Protein AF-A0A3E2YJX5-F1 (afdb_monomer)

Mean predicted aligned e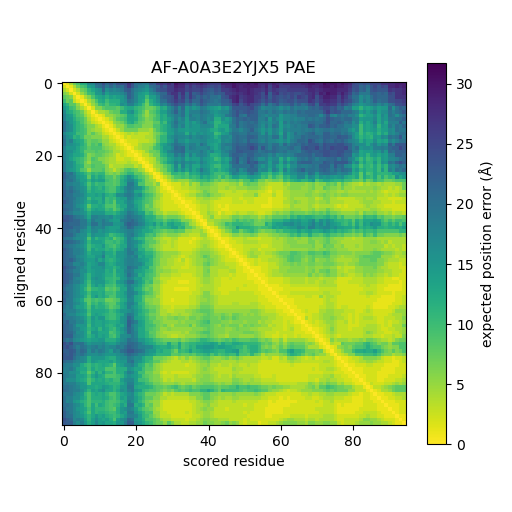rror: 9.81 Å

Foldseek 3Di:
DPPCQADQVDQQAAWDQDPNGTHHDPDPDDAQFKWARDPGYDDIGGDPDPPDARMKHFHDKAFPDPDCPPPDVVSPFDDWDATVVVTMITGIHHD

Sequence (95 aa):
MDYSQGECADPDSAYITEAGYRLCLELHLVRYYCYKFPKGSGWVVGATKCKAKGTVHIIDIVPGASNGNRCTRDRRWNRWYRFTNPTVVYCVMKY

Secondary structure (DSSP, 8-state):
--TTTT--SSTTS-EEEETTEEEEP---PPTT-EEE--SSSS--EE-SSTT-TT-EEEEEEEET-SSGGGS-GGGT--EEEEEETTEEEEEEEE-

pLDDT: mean 70.58, std 16.6, range [31.78, 90.19]

Radius of gyration: 13.58 Å; Cα contacts (8 Å, |Δi|>4): 201; chains: 1; bounding box: 44×19×37 Å

Solvent-accessible surface area (backbone atoms only — not comparable to full-atom values): 5718 Å² total; per-residue (Å²): 132,79,90,64,85,50,62,59,88,43,84,75,48,53,52,45,78,55,99,88,41,49,46,61,52,73,76,85,76,55,72,80,40,29,27,29,65,47,92,58,83,48,65,73,38,80,40,98,53,71,78,38,81,61,22,34,33,30,70,37,77,39,76,74,34,92,54,62,85,80,41,64,69,92,76,66,56,76,45,63,48,63,41,75,58,63,41,25,19,40,23,18,38,71,63

Structure (mmCIF, N/CA/C/O backbone):
data_AF-A0A3E2YJX5-F1
#
_entry.id   AF-A0A3E2YJX5-F1
#
loop_
_atom_site.group_PDB
_atom_site.id
_atom_site.type_symbol
_atom_site.label_atom_id
_atom_site.label_alt_id
_atom_site.label_comp_id
_atom_site.label_asym_id
_atom_site.label_entity_id
_atom_site.label_seq_id
_atom_site.pdbx_PDB_ins_code
_atom_site.Cartn_x
_atom_site.Cartn_y
_atom_site.Cartn_z
_atom_site.occupancy
_atom_site.B_iso_or_equiv
_atom_site.auth_seq_id
_atom_site.auth_comp_id
_atom_site.auth_asym_id
_atom_site.auth_atom_id
_atom_site.pdbx_PDB_model_num
ATOM 1 N N . MET A 1 1 ? 29.336 3.558 6.776 1.00 33.59 1 MET A N 1
ATOM 2 C CA . MET A 1 1 ? 28.108 3.412 7.579 1.00 33.59 1 MET A CA 1
ATOM 3 C C . MET A 1 1 ? 27.036 4.182 6.839 1.00 33.59 1 MET A C 1
ATOM 5 O O . MET A 1 1 ? 27.171 5.389 6.695 1.00 33.59 1 MET A O 1
ATOM 9 N N . ASP A 1 2 ? 26.097 3.469 6.228 1.00 31.78 2 ASP A N 1
ATOM 10 C CA . ASP A 1 2 ? 25.035 4.049 5.405 1.00 31.78 2 ASP A CA 1
ATOM 11 C C . ASP A 1 2 ? 24.025 4.746 6.332 1.00 31.78 2 ASP A C 1
ATOM 13 O O . ASP A 1 2 ? 23.319 4.092 7.095 1.00 31.78 2 ASP A O 1
ATOM 17 N N . TYR A 1 3 ? 24.001 6.082 6.326 1.00 34.28 3 TYR A N 1
ATOM 18 C CA . TYR A 1 3 ? 23.171 6.920 7.211 1.00 34.28 3 TYR A CA 1
ATOM 19 C C . TYR A 1 3 ? 21.674 6.926 6.839 1.00 34.28 3 TYR A C 1
ATOM 21 O O . TYR A 1 3 ? 20.916 7.776 7.292 1.00 34.28 3 TYR A O 1
ATOM 29 N N . SER A 1 4 ? 21.234 5.978 6.017 1.00 43.66 4 SER A N 1
ATOM 30 C CA . SER A 1 4 ? 19.867 5.864 5.505 1.00 43.66 4 SER A CA 1
ATOM 31 C C . SER A 1 4 ? 18.996 4.871 6.306 1.00 43.66 4 SER A C 1
ATOM 33 O O . SER A 1 4 ? 17.807 4.709 6.024 1.00 43.66 4 SER A O 1
ATOM 35 N N . GLN A 1 5 ? 19.542 4.245 7.359 1.00 39.78 5 GLN A N 1
ATOM 36 C CA . GLN A 1 5 ? 18.798 3.433 8.335 1.00 39.78 5 GLN A CA 1
ATOM 37 C C . GLN A 1 5 ? 17.972 4.314 9.291 1.00 39.78 5 GLN A C 1
ATOM 39 O O . GLN A 1 5 ? 18.370 4.577 10.422 1.00 39.78 5 GLN A O 1
ATOM 44 N N . GLY A 1 6 ? 16.804 4.783 8.858 1.00 41.62 6 GLY A N 1
ATOM 45 C CA . GLY A 1 6 ? 15.861 5.466 9.757 1.00 41.62 6 GLY A CA 1
ATOM 46 C C . GLY A 1 6 ? 14.819 6.317 9.049 1.00 41.62 6 GLY A C 1
ATOM 47 O O . GLY A 1 6 ? 13.742 6.569 9.590 1.00 41.62 6 GLY A O 1
ATOM 48 N N . GLU A 1 7 ? 15.088 6.701 7.808 1.00 46.16 7 GLU A N 1
ATOM 49 C CA . GLU A 1 7 ? 14.112 7.387 6.983 1.00 46.16 7 GLU A CA 1
ATOM 50 C C . GLU A 1 7 ? 13.403 6.348 6.124 1.00 46.16 7 GLU A C 1
ATOM 52 O O . GLU A 1 7 ? 13.856 5.971 5.042 1.00 46.16 7 GLU A O 1
ATOM 57 N N . CYS A 1 8 ? 12.246 5.872 6.590 1.00 51.94 8 CYS A N 1
ATOM 58 C CA . CYS A 1 8 ? 11.258 5.421 5.621 1.00 51.94 8 CYS A CA 1
ATOM 59 C C . CYS A 1 8 ? 10.974 6.653 4.750 1.00 51.94 8 CYS A C 1
ATOM 61 O O . CYS A 1 8 ? 10.316 7.586 5.201 1.00 51.94 8 CYS A O 1
ATOM 63 N N . ALA A 1 9 ? 11.568 6.691 3.553 1.00 49.31 9 ALA A N 1
ATOM 64 C CA . ALA A 1 9 ? 11.630 7.869 2.683 1.00 49.31 9 ALA A CA 1
ATOM 65 C C . ALA A 1 9 ? 10.246 8.415 2.280 1.00 49.31 9 ALA A C 1
ATOM 67 O O . ALA A 1 9 ? 10.137 9.509 1.734 1.00 49.31 9 ALA A O 1
ATOM 68 N N . ASP A 1 10 ? 9.193 7.646 2.553 1.00 50.12 10 ASP A N 1
ATOM 69 C CA . ASP A 1 10 ? 7.810 8.088 2.525 1.00 50.12 10 ASP A CA 1
ATOM 70 C C . ASP A 1 10 ? 7.299 8.260 3.977 1.00 50.12 10 ASP A C 1
ATOM 72 O O . ASP A 1 10 ? 7.197 7.266 4.713 1.00 50.12 10 ASP A O 1
ATOM 76 N N . PRO A 1 11 ? 6.968 9.492 4.413 1.00 52.56 11 PRO A N 1
ATOM 77 C CA . PRO A 1 11 ? 6.475 9.752 5.764 1.00 52.56 11 PRO A CA 1
ATOM 78 C C . PRO A 1 11 ? 5.154 9.031 6.076 1.00 52.56 11 PRO A C 1
ATOM 80 O O . PRO A 1 11 ? 4.892 8.774 7.253 1.00 52.56 11 PRO A O 1
ATOM 83 N N . ASP A 1 12 ? 4.381 8.646 5.051 1.00 49.47 12 ASP A N 1
ATOM 84 C CA . ASP A 1 12 ? 3.096 7.945 5.159 1.00 49.47 12 ASP A CA 1
ATOM 85 C C . ASP A 1 12 ? 3.228 6.406 5.103 1.00 49.47 12 ASP A C 1
ATOM 87 O O . ASP A 1 12 ? 2.227 5.686 5.190 1.00 49.47 12 ASP A O 1
ATOM 91 N N . SER A 1 13 ? 4.441 5.866 4.937 1.00 51.47 13 SER A N 1
ATOM 92 C CA . SER A 1 13 ? 4.673 4.414 4.947 1.00 51.47 13 SER A CA 1
ATOM 93 C C . SER A 1 13 ? 4.493 3.818 6.338 1.00 51.47 13 SER A C 1
ATOM 95 O O . SER A 1 13 ? 4.865 4.440 7.326 1.00 51.47 13 SER A O 1
ATOM 97 N N . ALA A 1 14 ? 4.001 2.577 6.424 1.00 53.44 14 ALA A N 1
ATOM 98 C CA . ALA A 1 14 ? 3.949 1.844 7.687 1.00 53.44 14 ALA A CA 1
ATOM 99 C C . ALA A 1 14 ? 5.359 1.531 8.202 1.00 53.44 14 ALA A C 1
ATOM 101 O O . ALA A 1 14 ? 6.204 0.992 7.485 1.00 53.44 14 ALA A O 1
ATOM 102 N N . TYR A 1 15 ? 5.591 1.860 9.464 1.00 56.69 15 TYR A N 1
ATOM 103 C CA . TYR A 1 15 ? 6.848 1.658 10.164 1.00 56.69 15 TYR A CA 1
ATOM 104 C C . TYR A 1 15 ? 6.566 1.222 11.593 1.00 56.69 15 TYR A C 1
ATOM 106 O O . TYR A 1 15 ? 5.472 1.447 12.116 1.00 56.69 15 TYR A O 1
ATOM 114 N N . ILE A 1 16 ? 7.579 0.655 12.233 1.00 46.97 16 ILE A N 1
ATOM 115 C CA . ILE A 1 16 ? 7.580 0.402 13.672 1.00 46.97 16 ILE A CA 1
ATOM 116 C C . ILE A 1 16 ? 8.708 1.188 14.301 1.00 46.97 16 ILE A C 1
ATOM 118 O O . ILE A 1 16 ? 9.740 1.404 13.668 1.00 46.97 16 ILE A O 1
ATOM 122 N N . THR A 1 17 ? 8.503 1.623 15.537 1.00 48.16 17 THR A N 1
ATOM 123 C CA . THR A 1 17 ? 9.579 2.192 16.340 1.00 48.16 17 THR A CA 1
ATOM 124 C C . THR A 1 17 ? 9.995 1.151 17.365 1.00 48.16 17 THR A C 1
ATOM 126 O O . THR A 1 17 ? 9.205 0.809 18.243 1.00 48.16 17 THR A O 1
ATOM 129 N N . GLU A 1 18 ? 11.223 0.659 17.262 1.00 39.22 18 GLU A N 1
ATOM 130 C CA . GLU A 1 18 ? 11.795 -0.332 18.171 1.00 39.22 18 GLU A CA 1
ATOM 131 C C . GLU A 1 18 ? 13.147 0.175 18.678 1.00 39.22 18 GLU A C 1
ATOM 133 O O . GLU A 1 18 ? 14.001 0.573 17.891 1.00 39.22 18 GLU A O 1
ATOM 138 N N . ALA A 1 19 ? 13.316 0.248 20.003 1.00 48.75 19 ALA A N 1
ATOM 139 C CA . ALA A 1 19 ? 14.522 0.781 20.652 1.00 48.75 19 ALA A CA 1
ATOM 140 C C . ALA A 1 19 ? 14.975 2.177 20.149 1.00 48.75 19 ALA A C 1
ATOM 142 O O . ALA A 1 19 ? 16.162 2.483 20.126 1.00 48.75 19 ALA A O 1
ATOM 143 N N . GLY A 1 20 ? 14.029 3.031 19.740 1.00 49.94 20 GLY A N 1
ATOM 144 C CA . GLY A 1 20 ? 14.318 4.363 19.187 1.00 49.94 20 GLY A CA 1
ATOM 145 C C . GLY A 1 20 ? 14.638 4.380 17.686 1.00 49.94 20 GLY A C 1
ATOM 146 O O . GLY A 1 20 ? 14.793 5.458 17.117 1.00 49.94 20 GLY A O 1
ATOM 147 N N . TYR A 1 21 ? 14.664 3.220 17.028 1.00 43.50 21 TYR A N 1
ATOM 148 C CA . TYR A 1 21 ? 14.873 3.083 15.589 1.00 43.50 21 TYR A CA 1
ATOM 149 C C . TYR A 1 21 ? 13.546 2.918 14.850 1.00 43.50 21 TYR A C 1
ATOM 151 O O . TYR A 1 21 ? 12.684 2.144 15.264 1.00 43.50 21 TYR A O 1
ATOM 159 N N . ARG A 1 22 ? 13.387 3.627 13.725 1.00 53.00 22 ARG A N 1
ATOM 160 C CA . ARG A 1 22 ? 12.260 3.455 12.800 1.00 53.00 22 ARG A CA 1
ATOM 161 C C . ARG A 1 22 ? 12.588 2.325 11.825 1.00 53.00 22 ARG A C 1
ATOM 163 O O . ARG A 1 22 ? 13.345 2.522 10.878 1.00 53.00 22 ARG A O 1
ATOM 170 N N . LEU A 1 23 ? 12.027 1.143 12.059 1.00 51.97 23 LEU A N 1
ATOM 171 C CA . LEU A 1 23 ? 12.168 -0.010 11.174 1.00 51.97 23 LEU A CA 1
ATOM 172 C C . LEU A 1 23 ? 11.025 0.008 10.155 1.00 51.97 23 LEU A C 1
ATOM 174 O O . LEU A 1 23 ? 9.844 0.032 10.515 1.00 51.97 23 LEU A O 1
ATOM 178 N N . CYS A 1 24 ? 11.371 0.033 8.869 1.00 60.44 24 CYS A N 1
ATOM 179 C CA . CYS A 1 24 ? 10.374 -0.063 7.808 1.00 60.44 24 CYS A CA 1
ATOM 180 C C . CYS A 1 24 ? 9.909 -1.520 7.706 1.00 60.44 24 CYS A C 1
ATOM 182 O O . CYS A 1 24 ? 10.728 -2.434 7.629 1.00 60.44 24 CYS A O 1
ATOM 184 N N . LEU A 1 25 ? 8.596 -1.734 7.732 1.00 54.53 25 LEU A N 1
ATOM 185 C CA . LEU A 1 25 ? 8.030 -3.072 7.621 1.00 54.53 25 LEU A CA 1
ATOM 186 C C . LEU A 1 25 ? 7.973 -3.498 6.160 1.00 54.53 25 LEU A C 1
ATOM 188 O O . LEU A 1 25 ? 7.442 -2.770 5.316 1.00 54.53 25 LEU A O 1
ATOM 192 N N . GLU A 1 26 ? 8.399 -4.727 5.892 1.00 53.72 26 GLU A N 1
ATOM 193 C CA . GLU A 1 26 ? 8.016 -5.432 4.677 1.00 53.72 26 GLU A CA 1
ATOM 194 C C . GLU A 1 26 ? 6.519 -5.762 4.765 1.00 53.72 26 GLU A C 1
ATOM 196 O O . GLU A 1 26 ? 6.076 -6.745 5.357 1.00 53.72 26 GLU A O 1
ATOM 201 N N . LEU A 1 27 ? 5.695 -4.853 4.250 1.00 60.34 27 LEU A N 1
ATOM 202 C CA . LEU A 1 27 ? 4.252 -5.030 4.187 1.00 60.34 27 LEU A CA 1
ATOM 203 C C . LEU A 1 27 ? 3.930 -6.152 3.199 1.00 60.34 27 LEU A C 1
ATOM 205 O O . LEU A 1 27 ? 3.946 -5.918 1.998 1.00 60.34 27 LEU A O 1
ATOM 209 N N . HIS A 1 28 ? 3.589 -7.347 3.681 1.00 66.19 28 HIS A N 1
ATOM 210 C CA . HIS A 1 28 ? 3.035 -8.427 2.854 1.00 66.19 28 HIS A CA 1
ATOM 211 C C . HIS A 1 28 ? 1.522 -8.250 2.663 1.00 66.19 28 HIS A C 1
ATOM 213 O O . HIS A 1 28 ? 0.706 -9.020 3.175 1.00 66.19 28 HIS A O 1
ATOM 219 N N . LEU A 1 29 ? 1.120 -7.197 1.948 1.00 74.88 29 LEU A N 1
ATOM 220 C CA . LEU A 1 29 ? -0.289 -6.995 1.612 1.00 74.88 29 LEU A CA 1
ATOM 221 C C . LEU A 1 29 ? -0.691 -7.896 0.447 1.00 74.88 29 LEU A C 1
ATOM 223 O O . LEU A 1 29 ? 0.075 -8.122 -0.488 1.00 74.88 29 LEU A O 1
ATOM 227 N N . VAL A 1 30 ? -1.925 -8.384 0.485 1.00 81.50 30 VAL A N 1
ATOM 228 C CA . VAL A 1 30 ? -2.448 -9.333 -0.496 1.00 81.50 30 VAL A CA 1
ATOM 229 C C . VAL A 1 30 ? -3.319 -8.598 -1.509 1.00 81.50 30 VAL A C 1
ATOM 231 O O . VAL A 1 30 ? -4.135 -7.742 -1.149 1.00 81.50 30 VAL A O 1
ATOM 234 N N . ARG A 1 31 ? -3.161 -8.938 -2.795 1.00 83.75 31 ARG A N 1
ATOM 235 C CA . ARG A 1 31 ? -4.049 -8.444 -3.855 1.00 83.75 31 ARG A CA 1
ATOM 236 C C . ARG A 1 31 ? -5.494 -8.830 -3.551 1.00 83.75 31 ARG A C 1
ATOM 238 O O . ARG A 1 31 ? -5.777 -9.907 -3.043 1.00 83.75 31 ARG A O 1
ATOM 245 N N . TYR A 1 32 ? -6.406 -7.940 -3.903 1.00 81.00 32 TYR A N 1
ATOM 246 C CA . TYR A 1 32 ? -7.847 -8.070 -3.700 1.00 81.00 32 TYR A CA 1
ATOM 247 C C . TYR A 1 32 ? -8.312 -8.117 -2.243 1.00 81.00 32 TYR A C 1
ATOM 249 O O . TYR A 1 32 ? -9.484 -8.376 -1.973 1.00 81.00 32 TYR A O 1
ATOM 257 N N . TYR A 1 33 ? -7.414 -7.815 -1.303 1.00 84.25 33 TYR A N 1
ATOM 258 C CA . TYR A 1 33 ? -7.753 -7.634 0.098 1.00 84.25 33 TYR A CA 1
ATOM 259 C C . TYR A 1 33 ? -7.869 -6.152 0.452 1.00 84.25 33 TYR A C 1
ATOM 261 O O . TYR A 1 33 ? -7.322 -5.271 -0.225 1.00 84.25 33 TYR A O 1
ATOM 269 N N . CYS A 1 34 ? -8.612 -5.873 1.519 1.00 85.25 34 CYS A N 1
ATOM 270 C CA . CYS A 1 34 ? -8.885 -4.518 1.965 1.00 85.25 34 CYS A CA 1
ATOM 271 C C . CYS A 1 34 ? -8.240 -4.242 3.311 1.00 85.25 34 CYS A C 1
ATOM 273 O O . CYS A 1 34 ? -8.261 -5.068 4.220 1.00 85.25 34 CYS A O 1
ATOM 275 N N . TYR A 1 35 ? -7.707 -3.039 3.441 1.00 84.56 35 TYR A N 1
ATOM 276 C CA . TYR A 1 35 ? -6.954 -2.604 4.599 1.00 84.56 35 TYR A CA 1
ATOM 277 C C . TYR A 1 35 ? -7.380 -1.202 5.016 1.00 84.56 35 TYR A C 1
ATOM 279 O O . TYR A 1 35 ? -7.948 -0.441 4.232 1.00 84.56 35 TYR A O 1
ATOM 287 N N . LYS A 1 36 ? -7.095 -0.840 6.258 1.00 80.81 36 LYS A N 1
ATOM 288 C CA . LYS A 1 36 ? -7.130 0.540 6.731 1.00 80.81 36 LYS A CA 1
ATOM 289 C C . LYS A 1 36 ? -5.695 1.004 6.875 1.00 80.81 36 LYS A C 1
ATOM 291 O O . LYS A 1 36 ? -4.931 0.420 7.639 1.00 80.81 36 LYS A O 1
ATOM 296 N N . PHE A 1 37 ? -5.355 2.039 6.120 1.00 75.38 37 PHE A N 1
ATOM 297 C CA . PHE A 1 37 ? -4.080 2.721 6.266 1.00 75.38 37 PHE A CA 1
ATOM 298 C C . PHE A 1 37 ? -4.288 3.844 7.286 1.00 75.38 37 PHE A C 1
ATOM 300 O O . PHE A 1 37 ? -5.264 4.597 7.155 1.00 75.38 37 PHE A O 1
ATOM 307 N N . PRO A 1 38 ? -3.440 3.943 8.317 1.00 64.62 38 PRO A N 1
ATOM 308 C CA . PRO A 1 38 ? -3.538 5.015 9.296 1.00 64.62 38 PRO A CA 1
ATOM 309 C C . PRO A 1 38 ? -3.368 6.368 8.598 1.00 64.62 38 PRO A C 1
ATOM 311 O O . PRO A 1 38 ? -2.633 6.502 7.621 1.00 64.62 38 PRO A O 1
ATOM 314 N N . LYS A 1 39 ? -4.078 7.388 9.083 1.00 59.88 39 LYS A N 1
ATOM 315 C CA . LYS A 1 39 ? -3.815 8.774 8.684 1.00 59.88 39 LYS A CA 1
ATOM 316 C C . LYS A 1 39 ? -2.714 9.302 9.601 1.00 59.88 39 LYS A C 1
ATOM 318 O O . LYS A 1 39 ? -3.022 9.750 10.699 1.00 59.88 39 LYS A O 1
ATOM 323 N N . GLY A 1 40 ? -1.459 9.191 9.175 1.00 59.91 40 GLY A N 1
ATOM 324 C CA . GLY A 1 40 ? -0.287 9.538 9.980 1.00 59.91 40 GLY A CA 1
ATOM 325 C C . GLY A 1 40 ? 0.457 8.290 10.448 1.00 59.91 40 GLY A C 1
ATOM 326 O O . GLY A 1 40 ? 0.795 7.436 9.634 1.00 59.91 40 GLY A O 1
ATOM 327 N N . SER A 1 41 ? 0.704 8.169 11.751 1.00 48.62 41 SER A N 1
ATOM 328 C CA . SER A 1 41 ? 1.432 7.038 12.333 1.00 48.62 41 SER A CA 1
ATOM 329 C C . SER A 1 41 ? 0.508 5.866 12.682 1.00 48.62 41 SER A C 1
ATOM 331 O O . SER A 1 41 ? -0.603 6.046 13.185 1.00 48.62 41 SER A O 1
ATOM 333 N N . GLY A 1 42 ? 0.962 4.640 12.416 1.00 56.22 42 GLY A N 1
ATOM 334 C CA . GLY A 1 42 ? 0.270 3.421 12.833 1.00 56.22 42 GLY A CA 1
ATOM 335 C C . GLY A 1 42 ? 0.506 2.227 11.912 1.00 56.22 42 GLY A C 1
ATOM 336 O O . GLY A 1 42 ? 1.265 2.289 10.945 1.00 56.22 42 GLY A O 1
ATOM 337 N N . TRP A 1 43 ? -0.211 1.145 12.199 1.00 60.91 43 TRP A N 1
ATOM 338 C CA . TRP A 1 43 ? -0.134 -0.107 11.455 1.00 60.91 43 TRP A CA 1
ATOM 339 C C . TRP A 1 43 ? -1.232 -0.205 10.403 1.00 60.91 43 TRP A C 1
ATOM 341 O O . TRP A 1 43 ? -2.381 0.175 10.645 1.00 60.91 43 TRP A O 1
ATOM 351 N N . VAL A 1 44 ? -0.895 -0.771 9.245 1.00 73.12 44 VAL A N 1
ATOM 352 C CA . VAL A 1 44 ? -1.904 -1.180 8.267 1.00 73.12 44 VAL A CA 1
ATOM 353 C C . VAL A 1 44 ? -2.636 -2.390 8.834 1.00 73.12 44 VAL A C 1
ATOM 355 O O . VAL A 1 44 ? -2.034 -3.434 9.070 1.00 73.12 44 VAL A O 1
ATOM 358 N N . VAL A 1 45 ? -3.940 -2.256 9.047 1.00 76.50 45 VAL A N 1
ATOM 359 C CA . VAL A 1 45 ? -4.778 -3.343 9.572 1.00 76.50 45 VAL A CA 1
ATOM 360 C C . VAL A 1 45 ? -5.735 -3.837 8.503 1.00 76.50 45 VAL A C 1
ATOM 362 O O . VAL A 1 45 ? -6.204 -3.059 7.671 1.00 76.50 45 VAL A O 1
ATOM 365 N N . GLY A 1 46 ? -6.059 -5.129 8.523 1.00 78.12 46 GLY A N 1
ATOM 366 C CA . GLY A 1 46 ? -7.113 -5.677 7.671 1.00 78.12 46 GLY A CA 1
ATOM 367 C C . GLY A 1 46 ? -8.445 -4.967 7.929 1.00 78.12 46 GLY A C 1
ATOM 368 O O . GLY A 1 46 ? -8.833 -4.727 9.073 1.00 78.12 46 GLY A O 1
ATOM 369 N N . ALA A 1 47 ? -9.155 -4.602 6.867 1.00 82.44 47 ALA A N 1
ATOM 370 C CA . ALA A 1 47 ? -10.495 -4.051 6.980 1.00 82.44 47 ALA A CA 1
ATOM 371 C C . ALA A 1 47 ? -11.517 -5.190 7.056 1.00 82.44 47 ALA A C 1
ATOM 373 O O . ALA A 1 47 ? -11.534 -6.069 6.203 1.00 82.44 47 ALA A O 1
ATOM 374 N N . THR A 1 48 ? -12.437 -5.129 8.021 1.00 80.62 48 THR A N 1
ATOM 375 C CA . THR A 1 48 ? -13.537 -6.105 8.145 1.00 80.62 48 THR A CA 1
ATOM 376 C C . THR A 1 48 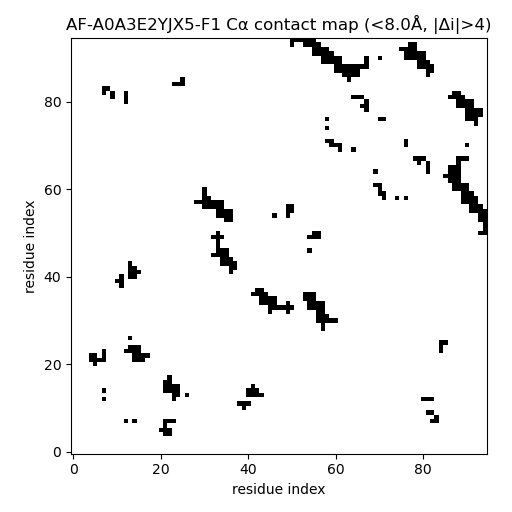? -14.487 -6.082 6.941 1.00 80.62 48 THR A C 1
ATOM 378 O O . THR A 1 48 ? -15.159 -7.067 6.657 1.00 80.62 48 THR A O 1
ATOM 381 N N . LYS A 1 49 ? -14.573 -4.945 6.237 1.00 80.25 49 LYS A N 1
ATOM 382 C CA . LYS A 1 49 ? -15.379 -4.770 5.023 1.00 80.25 49 LYS A CA 1
ATOM 383 C C . LYS A 1 49 ? -14.612 -3.950 3.992 1.00 80.25 49 LYS A C 1
ATOM 385 O O . LYS A 1 49 ? -14.104 -2.873 4.305 1.00 80.25 49 LYS A O 1
ATOM 390 N N . CYS A 1 50 ? -14.588 -4.437 2.757 1.00 83.62 50 CYS A N 1
ATOM 391 C CA . CYS A 1 50 ? -14.114 -3.676 1.608 1.00 83.62 50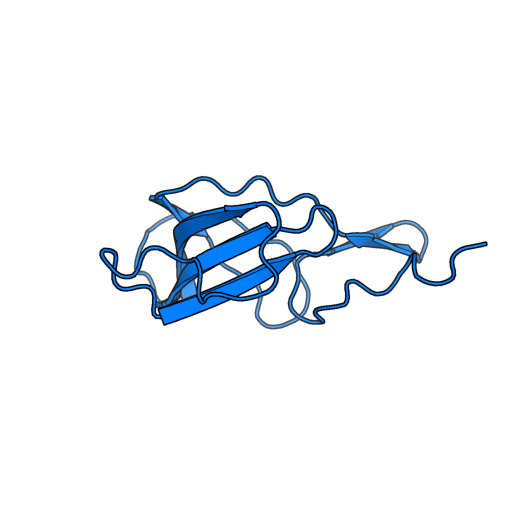 CYS A CA 1
ATOM 392 C C . CYS A 1 50 ? -15.053 -2.511 1.278 1.00 83.62 50 CYS A C 1
ATOM 394 O O . CYS A 1 50 ? -16.262 -2.607 1.482 1.00 83.62 50 CYS A O 1
ATOM 396 N N . LYS A 1 51 ? -14.497 -1.437 0.703 1.00 86.56 51 LYS A N 1
ATOM 397 C CA . LYS A 1 51 ? -15.233 -0.245 0.238 1.00 86.56 51 LYS A CA 1
ATOM 398 C C . LYS A 1 51 ? -15.909 0.588 1.332 1.00 86.56 51 LYS A C 1
ATOM 400 O O . LYS A 1 51 ? -16.688 1.485 1.025 1.00 86.56 51 LYS A O 1
ATOM 405 N N . ALA A 1 52 ? -15.618 0.318 2.603 1.00 86.06 52 ALA A N 1
ATOM 406 C CA . ALA A 1 52 ? -16.023 1.206 3.683 1.00 86.06 52 ALA A CA 1
ATOM 407 C C . ALA A 1 52 ? -15.161 2.479 3.661 1.00 86.06 52 ALA A C 1
AT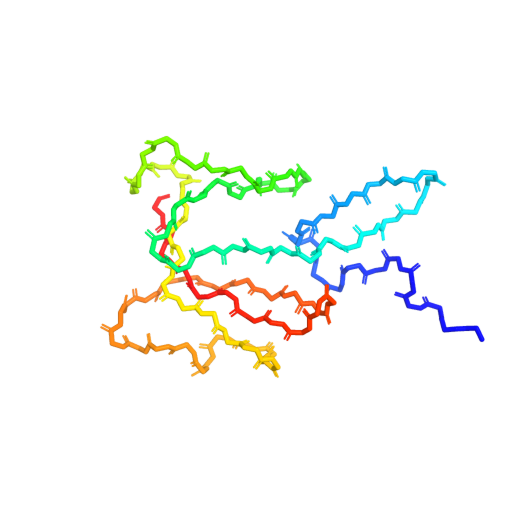OM 409 O O . ALA A 1 52 ? -13.982 2.429 3.302 1.00 86.06 52 ALA A O 1
ATOM 410 N N . LYS A 1 53 ? -15.731 3.612 4.081 1.00 84.81 53 LYS A N 1
ATOM 411 C CA . LYS A 1 53 ? -15.012 4.890 4.156 1.00 84.81 53 LYS A CA 1
ATOM 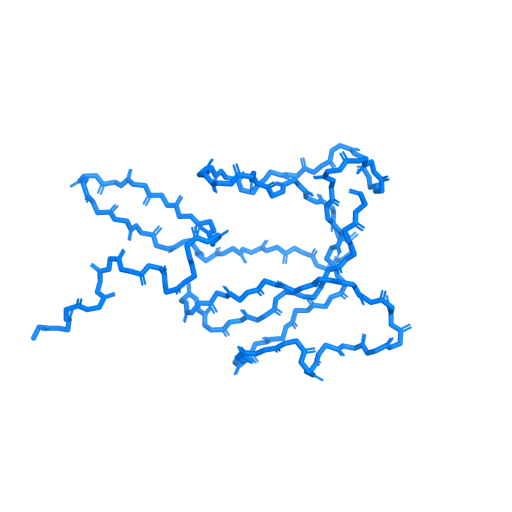412 C C . LYS A 1 53 ? -13.721 4.744 4.970 1.00 84.81 53 LYS A C 1
ATOM 414 O O . LYS A 1 53 ? -13.743 4.234 6.090 1.00 84.81 53 LYS A O 1
ATOM 419 N N . GLY A 1 54 ? -12.603 5.206 4.417 1.00 80.56 54 GLY A N 1
ATOM 420 C CA . GLY A 1 54 ? -11.276 5.106 5.026 1.00 80.56 54 GLY A CA 1
ATOM 421 C C . GLY A 1 54 ? -10.574 3.761 4.817 1.00 80.56 54 GLY A C 1
ATOM 422 O O . GLY A 1 54 ? -9.508 3.551 5.392 1.00 80.56 54 GLY A O 1
ATOM 423 N N . THR A 1 55 ? -11.139 2.857 4.013 1.00 86.00 55 THR A N 1
ATOM 424 C CA . THR A 1 55 ? -10.464 1.619 3.599 1.00 86.00 55 THR A CA 1
ATOM 425 C C . THR A 1 55 ? -9.806 1.787 2.237 1.00 86.00 55 THR A C 1
ATOM 427 O O . THR A 1 55 ? -10.230 2.590 1.402 1.00 86.00 55 THR A O 1
ATOM 430 N N . VAL A 1 56 ? -8.763 1.001 2.007 1.00 85.75 56 VAL A N 1
ATOM 431 C CA . VAL A 1 56 ? -8.134 0.844 0.705 1.00 85.75 56 VAL A CA 1
ATOM 432 C C . VAL A 1 56 ? -8.199 -0.613 0.286 1.00 85.75 56 VAL A C 1
ATOM 434 O O . VAL A 1 56 ? -8.062 -1.515 1.105 1.00 85.75 56 VAL A O 1
ATOM 437 N N . HIS A 1 57 ? -8.409 -0.842 -0.996 1.00 88.69 57 HIS A N 1
ATOM 438 C CA . HIS A 1 57 ? -8.440 -2.162 -1.602 1.00 88.69 57 HIS A CA 1
ATOM 439 C C . HIS A 1 57 ? -7.210 -2.306 -2.493 1.00 88.69 57 HIS A C 1
ATOM 441 O O . HIS A 1 57 ? -7.024 -1.489 -3.394 1.00 88.69 57 HIS A O 1
ATOM 447 N N . ILE A 1 58 ? -6.370 -3.311 -2.238 1.00 87.69 58 ILE A N 1
ATOM 448 C CA . ILE A 1 58 ? -5.153 -3.542 -3.021 1.00 87.69 58 ILE A CA 1
ATOM 449 C C . ILE A 1 58 ? -5.533 -4.129 -4.374 1.00 87.69 58 ILE A C 1
ATOM 451 O O . ILE A 1 58 ? -6.101 -5.214 -4.463 1.00 87.69 58 ILE A O 1
ATOM 455 N N . ILE A 1 59 ? -5.213 -3.404 -5.433 1.00 90.19 59 ILE A N 1
ATOM 456 C CA . ILE A 1 59 ? -5.546 -3.776 -6.804 1.00 90.19 59 ILE A CA 1
ATOM 457 C C . ILE A 1 59 ? -4.366 -4.453 -7.484 1.00 90.19 59 ILE A C 1
ATOM 459 O O . ILE A 1 59 ? -4.542 -5.442 -8.199 1.00 90.19 59 ILE A O 1
ATOM 463 N N . ASP A 1 60 ? -3.178 -3.905 -7.257 1.00 89.25 60 ASP A N 1
ATOM 464 C CA . ASP A 1 60 ? -1.950 -4.359 -7.880 1.00 89.25 60 ASP A CA 1
ATOM 465 C C . ASP A 1 60 ? -0.759 -4.091 -6.963 1.00 89.25 60 ASP A C 1
ATOM 467 O O . ASP A 1 60 ? -0.790 -3.202 -6.109 1.00 89.25 60 ASP A O 1
ATOM 471 N N . ILE A 1 61 ? 0.273 -4.904 -7.136 1.00 87.19 61 ILE A N 1
ATOM 472 C CA . ILE A 1 61 ? 1.519 -4.845 -6.380 1.00 87.19 61 ILE A CA 1
ATOM 473 C C . ILE A 1 61 ? 2.625 -4.957 -7.412 1.00 87.19 61 ILE A C 1
ATOM 475 O O . ILE A 1 61 ? 2.698 -5.974 -8.109 1.00 87.19 61 ILE A O 1
ATOM 479 N N . VAL A 1 62 ? 3.446 -3.916 -7.512 1.00 88.50 62 VAL A N 1
ATOM 480 C CA . VAL A 1 62 ? 4.493 -3.792 -8.523 1.00 88.50 62 VAL A CA 1
ATOM 481 C C . VAL A 1 62 ? 5.864 -3.775 -7.840 1.00 88.50 62 VAL A C 1
ATOM 483 O O . VAL A 1 62 ? 6.273 -2.735 -7.309 1.00 88.50 62 VAL A O 1
ATOM 486 N N . PRO A 1 63 ? 6.594 -4.903 -7.845 1.00 85.56 63 PRO A N 1
ATOM 487 C CA . PRO A 1 63 ? 7.953 -4.972 -7.317 1.00 85.56 63 PRO A CA 1
ATOM 488 C C . PRO A 1 63 ? 8.913 -4.086 -8.119 1.00 85.56 63 PRO A C 1
ATOM 490 O O . PRO A 1 63 ? 8.789 -3.956 -9.339 1.00 85.56 63 PRO A O 1
ATOM 493 N N . GLY A 1 64 ? 9.871 -3.458 -7.440 1.00 83.38 64 GLY A N 1
ATOM 494 C CA . GLY A 1 64 ? 10.906 -2.616 -8.048 1.00 83.38 64 GLY A CA 1
ATOM 495 C C . GLY A 1 64 ? 10.398 -1.306 -8.659 1.00 83.38 64 GLY A C 1
ATOM 496 O O . GLY A 1 64 ? 11.164 -0.592 -9.305 1.00 83.38 64 GLY A O 1
ATOM 497 N N . ALA A 1 65 ? 9.114 -0.976 -8.500 1.00 81.25 65 ALA A N 1
ATOM 498 C CA . ALA A 1 65 ? 8.560 0.273 -8.998 1.00 81.25 65 ALA A CA 1
ATOM 499 C C . ALA A 1 65 ? 8.807 1.430 -8.025 1.00 81.25 65 ALA A C 1
ATOM 501 O O . ALA A 1 65 ? 8.815 1.273 -6.808 1.00 81.25 65 ALA A O 1
ATOM 502 N N . SER A 1 66 ? 8.967 2.621 -8.593 1.00 80.50 66 SER A N 1
ATOM 503 C CA . SER A 1 66 ? 9.165 3.871 -7.859 1.00 80.50 66 SER A CA 1
ATOM 504 C C . SER A 1 66 ? 7.927 4.771 -7.850 1.00 80.50 66 SER A C 1
ATOM 506 O O . SER A 1 66 ? 7.922 5.778 -7.144 1.00 80.50 66 SER A O 1
ATOM 508 N N . ASN A 1 67 ? 6.903 4.432 -8.639 1.00 82.12 67 ASN A N 1
ATOM 509 C CA . ASN A 1 67 ? 5.664 5.187 -8.807 1.00 82.12 67 ASN A CA 1
ATOM 510 C C . ASN A 1 67 ? 4.512 4.287 -9.295 1.00 82.12 67 ASN A C 1
ATOM 512 O O . ASN A 1 67 ? 4.715 3.131 -9.673 1.00 82.12 67 ASN A O 1
ATOM 516 N N . GLY A 1 68 ? 3.303 4.852 -9.336 1.00 82.19 68 GLY A N 1
ATOM 517 C CA . GLY A 1 68 ? 2.095 4.160 -9.784 1.00 82.19 68 GLY A CA 1
ATOM 518 C C . GLY A 1 68 ? 1.927 3.995 -11.303 1.00 82.19 68 GLY A C 1
ATOM 519 O O . GLY A 1 68 ? 0.915 3.459 -11.738 1.00 82.19 68 GLY A O 1
ATOM 520 N N . ASN A 1 69 ? 2.869 4.418 -12.153 1.00 87.00 69 ASN A N 1
ATOM 521 C CA . ASN A 1 69 ? 2.669 4.357 -13.614 1.00 87.00 69 ASN A CA 1
ATOM 522 C C . ASN A 1 69 ? 2.635 2.923 -14.152 1.00 87.00 69 ASN A C 1
ATOM 524 O O . ASN A 1 69 ? 2.058 2.672 -15.206 1.00 87.00 69 ASN A O 1
ATOM 528 N N . ARG A 1 70 ? 3.251 1.990 -13.421 1.00 86.00 70 ARG A N 1
ATOM 529 C CA . ARG A 1 70 ? 3.248 0.557 -13.735 1.00 86.00 70 ARG A CA 1
ATOM 530 C C . ARG A 1 70 ? 2.039 -0.187 -13.169 1.00 86.00 70 ARG A C 1
ATOM 532 O O . ARG A 1 70 ? 1.906 -1.379 -13.410 1.00 86.00 70 ARG A O 1
ATOM 539 N N . CYS A 1 71 ? 1.177 0.495 -12.421 1.00 86.50 71 CYS A N 1
ATOM 540 C CA . CYS A 1 71 ? -0.057 -0.089 -11.927 1.00 86.50 71 CYS A CA 1
ATOM 541 C C . CYS A 1 71 ? -0.989 -0.434 -13.089 1.00 86.50 71 CYS A C 1
ATOM 543 O O . CYS A 1 71 ? -1.227 0.405 -13.963 1.00 86.50 71 CYS A O 1
ATOM 545 N N . THR A 1 72 ? -1.600 -1.617 -13.047 1.00 81.00 72 THR A N 1
ATOM 546 C CA . THR A 1 72 ? -2.624 -2.019 -14.018 1.00 81.00 72 THR A CA 1
ATOM 547 C C . THR A 1 72 ? -3.745 -0.973 -14.126 1.00 81.00 72 THR A C 1
ATOM 549 O O . THR A 1 72 ? -4.560 -0.794 -13.217 1.00 81.00 72 THR A O 1
ATOM 552 N N . ARG A 1 73 ? -3.817 -0.264 -15.259 1.00 73.88 73 ARG A N 1
ATOM 553 C CA . ARG A 1 73 ? -4.861 0.751 -15.507 1.00 73.88 73 ARG A CA 1
ATOM 554 C C . ARG A 1 73 ? -6.255 0.134 -15.627 1.00 73.88 73 ARG A C 1
ATOM 556 O O . ARG A 1 73 ? -7.236 0.756 -15.224 1.00 73.88 73 ARG A O 1
ATOM 563 N N . ASP A 1 74 ? -6.322 -1.121 -16.057 1.00 73.75 74 ASP A N 1
ATOM 564 C CA . ASP A 1 74 ? -7.566 -1.866 -16.288 1.00 73.75 74 ASP A CA 1
ATOM 565 C C . ASP A 1 74 ? -8.437 -2.015 -15.037 1.00 73.75 74 ASP A C 1
ATOM 567 O O . ASP A 1 74 ? -9.656 -2.143 -15.126 1.00 73.75 74 ASP A O 1
ATOM 571 N N . ARG A 1 75 ? -7.832 -1.957 -13.844 1.00 70.94 75 ARG A N 1
ATOM 572 C CA . ARG A 1 75 ? -8.546 -2.129 -12.572 1.00 70.94 75 ARG A CA 1
ATOM 573 C C . ARG A 1 75 ? -8.857 -0.814 -11.848 1.00 70.94 75 ARG A C 1
ATOM 575 O O . ARG A 1 75 ? -9.230 -0.842 -10.677 1.00 70.94 75 ARG A O 1
ATOM 582 N N . ARG A 1 76 ? -8.760 0.320 -12.558 1.00 78.75 76 ARG A N 1
ATOM 583 C CA . ARG A 1 76 ? -9.237 1.655 -12.140 1.00 78.75 76 ARG A CA 1
ATOM 584 C C . ARG A 1 76 ? -8.725 2.145 -10.773 1.00 78.75 76 ARG A C 1
ATOM 586 O O . ARG A 1 76 ? -9.496 2.765 -10.059 1.00 78.75 76 ARG A O 1
ATOM 593 N N . TRP A 1 77 ? -7.472 1.891 -10.387 1.00 87.31 77 TRP A N 1
ATOM 594 C CA . TRP A 1 77 ? -6.912 2.396 -9.117 1.00 87.31 77 TRP A CA 1
ATOM 595 C C . TRP A 1 77 ? -6.927 3.940 -9.045 1.00 87.31 77 TRP A C 1
ATOM 597 O O . TRP A 1 77 ? -6.845 4.613 -10.070 1.00 87.31 77 TRP A O 1
ATOM 607 N N . ASN A 1 78 ? -7.016 4.509 -7.837 1.00 86.06 78 ASN A N 1
ATOM 608 C CA . ASN A 1 78 ? -7.084 5.967 -7.623 1.00 86.06 78 ASN A CA 1
ATOM 609 C C . ASN A 1 78 ? -6.017 6.511 -6.656 1.00 86.06 78 ASN A C 1
ATOM 611 O O . ASN A 1 78 ? -5.870 7.724 -6.501 1.00 86.06 78 ASN A O 1
ATOM 615 N N . ARG A 1 79 ? -5.264 5.627 -5.996 1.00 86.75 79 ARG A N 1
ATOM 616 C CA . ARG A 1 79 ? -4.142 5.978 -5.124 1.00 86.75 79 ARG A CA 1
ATOM 617 C C . ARG A 1 79 ? -3.057 4.908 -5.227 1.00 86.75 79 ARG A C 1
ATOM 619 O O . ARG A 1 79 ? -3.346 3.761 -5.556 1.00 86.75 79 ARG A O 1
ATOM 626 N N . TRP A 1 80 ? -1.819 5.277 -4.929 1.00 84.19 80 TRP A N 1
ATOM 627 C CA . TRP A 1 80 ? -0.720 4.332 -4.761 1.00 84.19 80 TRP A CA 1
ATOM 628 C C . TRP A 1 80 ? 0.080 4.655 -3.497 1.00 84.19 80 TRP A C 1
ATOM 630 O O . TRP A 1 80 ? 0.034 5.787 -3.010 1.00 84.19 80 TRP A O 1
ATOM 640 N N . TYR A 1 81 ? 0.779 3.648 -2.984 1.00 79.75 81 TYR A N 1
ATOM 641 C CA . TYR A 1 81 ? 1.724 3.734 -1.872 1.00 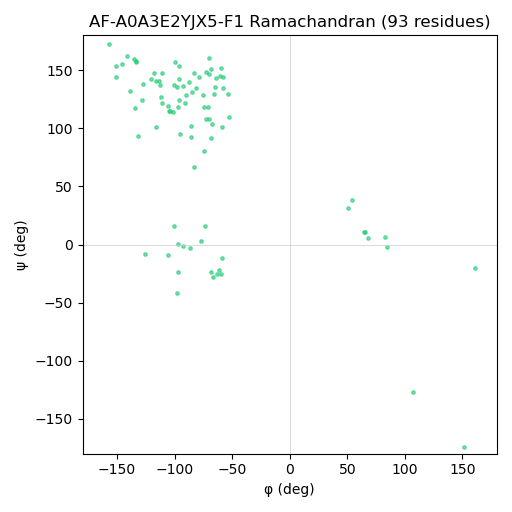79.75 81 TYR A CA 1
ATOM 642 C C . TYR A 1 81 ? 3.042 3.116 -2.309 1.00 79.75 81 TYR A C 1
ATOM 644 O O . TYR A 1 81 ? 3.0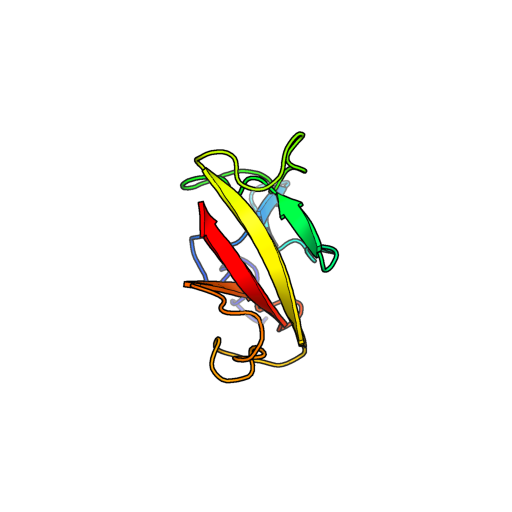33 2.072 -2.964 1.00 79.75 81 TYR A O 1
ATOM 652 N N . ARG A 1 82 ? 4.166 3.739 -1.964 1.00 78.88 82 ARG A N 1
ATOM 653 C CA . ARG A 1 82 ? 5.492 3.193 -2.244 1.00 78.88 82 ARG A CA 1
ATOM 654 C C . ARG A 1 82 ? 6.170 2.811 -0.943 1.00 78.88 82 ARG A C 1
ATOM 656 O O . ARG A 1 82 ? 6.197 3.589 -0.005 1.00 78.88 82 ARG A O 1
ATOM 663 N N . PHE A 1 83 ? 6.814 1.657 -0.973 1.00 72.62 83 PHE A N 1
ATOM 664 C CA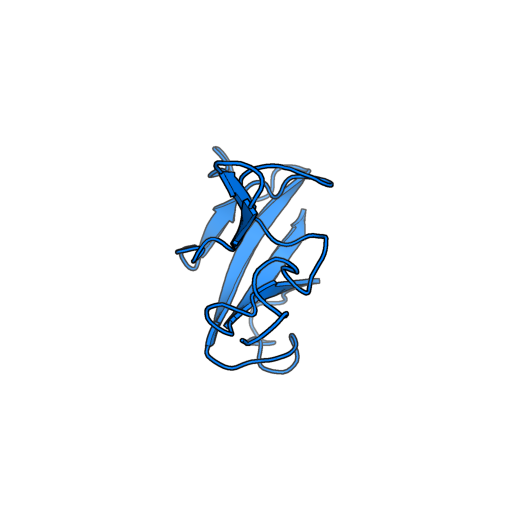 . PHE A 1 83 ? 7.743 1.205 0.047 1.00 72.62 83 PHE A CA 1
ATOM 665 C C . PHE A 1 83 ? 9.110 1.078 -0.608 1.00 72.62 83 PHE A C 1
ATOM 667 O O . PHE A 1 83 ? 9.202 0.724 -1.783 1.00 72.62 83 PHE A O 1
ATOM 674 N N . THR A 1 84 ? 10.166 1.464 0.100 1.00 68.00 84 THR A N 1
ATOM 675 C CA . THR A 1 84 ? 11.543 1.429 -0.414 1.00 68.00 84 THR A CA 1
ATOM 676 C C . THR A 1 84 ? 12.298 0.181 0.022 1.00 68.00 84 THR A C 1
ATOM 678 O O . THR A 1 84 ? 13.197 -0.242 -0.701 1.00 68.00 84 THR A O 1
ATOM 681 N N . ASN A 1 85 ? 11.880 -0.446 1.125 1.00 62.97 85 ASN A N 1
ATOM 682 C CA . ASN A 1 85 ? 12.511 -1.622 1.720 1.00 62.97 85 ASN A CA 1
ATOM 683 C C . ASN A 1 85 ? 11.445 -2.694 2.043 1.00 62.97 85 ASN A C 1
ATOM 685 O O . ASN A 1 85 ? 10.836 -2.616 3.110 1.00 62.97 85 ASN A O 1
ATOM 689 N N . PRO A 1 86 ? 11.181 -3.661 1.141 1.00 64.75 86 PRO A N 1
ATOM 690 C CA . PRO A 1 86 ? 11.682 -3.749 -0.233 1.00 64.75 86 PRO A CA 1
ATOM 691 C C . PRO A 1 86 ? 11.061 -2.674 -1.135 1.00 64.75 86 PRO A C 1
ATOM 693 O O . PRO A 1 86 ? 10.006 -2.115 -0.831 1.00 64.75 86 PRO A O 1
ATOM 696 N N . THR A 1 87 ? 11.706 -2.378 -2.268 1.00 77.12 87 THR A N 1
ATOM 697 C CA . THR A 1 87 ? 11.146 -1.421 -3.230 1.00 77.12 87 THR A CA 1
ATOM 698 C C . THR A 1 87 ? 9.923 -2.033 -3.907 1.00 77.12 87 THR A C 1
ATOM 700 O O . THR A 1 87 ? 10.047 -2.940 -4.729 1.00 77.12 87 THR A O 1
ATOM 703 N N . VAL A 1 88 ? 8.735 -1.540 -3.570 1.00 80.50 88 VAL A N 1
ATOM 704 C CA . VAL A 1 88 ? 7.457 -2.021 -4.104 1.00 80.50 88 VAL A CA 1
ATOM 705 C C . VAL A 1 88 ? 6.425 -0.895 -4.120 1.00 80.50 88 VAL A C 1
ATOM 707 O O . VAL A 1 88 ? 6.384 -0.051 -3.224 1.00 80.50 88 VAL A O 1
ATOM 710 N N . VAL A 1 89 ? 5.562 -0.883 -5.137 1.00 84.94 89 VAL A N 1
ATOM 711 C CA . VAL A 1 89 ? 4.411 0.025 -5.215 1.00 84.94 89 VAL A CA 1
ATOM 712 C C . VAL A 1 89 ? 3.115 -0.762 -5.095 1.00 84.94 89 VAL A C 1
ATOM 714 O O . VAL A 1 89 ? 2.865 -1.687 -5.865 1.00 84.94 89 VAL A O 1
ATOM 717 N N . TYR A 1 90 ? 2.269 -0.348 -4.158 1.00 85.38 90 TYR A N 1
ATOM 718 C CA . TYR A 1 90 ? 0.907 -0.834 -3.992 1.00 85.38 90 TYR A CA 1
ATOM 719 C C . TYR A 1 90 ? -0.062 0.119 -4.667 1.00 85.38 90 TYR A C 1
ATOM 721 O O . TYR A 1 90 ? -0.189 1.277 -4.276 1.00 85.38 90 TYR A O 1
ATOM 729 N N . CYS A 1 91 ? -0.783 -0.384 -5.653 1.00 89.31 91 CYS A N 1
ATOM 730 C CA . CYS A 1 91 ? -1.815 0.343 -6.371 1.00 89.31 91 CYS A CA 1
ATOM 731 C C . CYS A 1 91 ? -3.151 0.003 -5.734 1.00 89.31 91 CYS A C 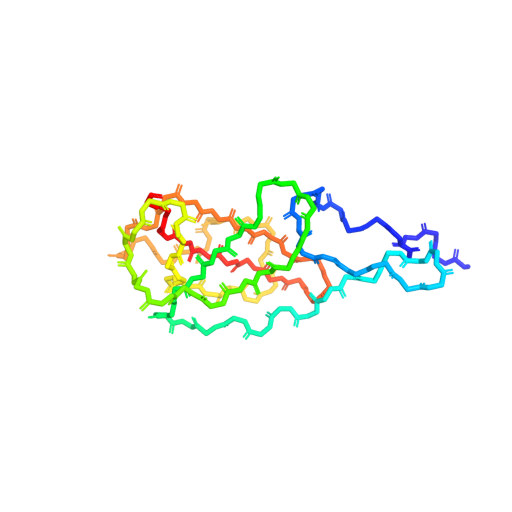1
ATOM 733 O O . CYS A 1 91 ? -3.501 -1.175 -5.616 1.00 89.31 91 CYS A O 1
ATOM 735 N N . VAL A 1 92 ? -3.902 1.011 -5.305 1.00 86.88 92 VAL A N 1
ATOM 736 C CA . VAL A 1 92 ? -5.086 0.792 -4.481 1.00 86.88 92 VAL A CA 1
ATOM 737 C C . VAL A 1 92 ? -6.296 1.586 -4.952 1.00 86.88 92 VAL A C 1
ATOM 739 O O . VAL A 1 92 ? -6.200 2.629 -5.603 1.00 86.88 92 VAL A O 1
ATOM 742 N N . MET A 1 93 ? -7.459 1.095 -4.545 1.00 88.44 93 MET A N 1
ATOM 743 C CA . MET A 1 93 ? -8.715 1.831 -4.556 1.00 88.44 93 MET A CA 1
ATOM 744 C C . MET A 1 93 ? -9.026 2.328 -3.153 1.00 88.44 93 MET A C 1
ATOM 746 O O . MET A 1 93 ? -9.280 1.521 -2.263 1.00 88.44 93 MET A O 1
ATOM 750 N N . LYS A 1 94 ? -9.011 3.643 -2.959 1.00 85.25 94 LYS A N 1
ATOM 751 C CA . LYS A 1 94 ? -9.387 4.319 -1.716 1.00 85.25 94 LYS A CA 1
ATOM 752 C C . LYS A 1 94 ? -10.866 4.704 -1.746 1.00 85.25 94 LYS A C 1
ATOM 754 O O . LYS A 1 94 ? -11.328 5.230 -2.761 1.00 85.25 94 LYS A O 1
ATOM 759 N N . TYR A 1 95 ? -11.552 4.468 -0.629 1.00 83.25 95 TYR A N 1
ATOM 760 C CA . TYR A 1 95 ? -12.976 4.748 -0.412 1.00 83.25 95 TYR A CA 1
ATOM 761 C C . TYR A 1 95 ? -13.196 5.681 0.783 1.00 83.25 95 TYR A C 1
ATOM 763 O O . TYR A 1 95 ? -12.346 5.699 1.707 1.00 83.25 95 TYR A O 1
#